Protein AF-A0A1Z8Q278-F1 (afdb_monomer_lite)

Sequence (130 aa):
MIKIQKFHATLLLGAFFMLPATAHASFWKECKVIVPGNITPNEDGFYKITPISHAVTDGYAKEGGPCFDDMLANYPLSVKIDGQKPKGQKTIALIYQFYNGMGSDGVVNEEAWAFDNETTFEKVKKWLVQ

Foldseek 3Di:
DDDDDDDDDDDPPPPPVPPPPPQWDKWKWKKKFKWFLPWDADPVQWTFTATPDMFTCDTPDDGRDDPDDPVRNGGTDTGREDDDRDPDDRMWIKMWMWMDDADPVGDDTDIYIYTPDVPPCVVVVVVVPD

pLDDT: mean 71.51, std 19.42, range [32.31, 92.88]

Structure (mmCIF, N/CA/C/O backbone):
data_AF-A0A1Z8Q278-F1
#
_entry.id   AF-A0A1Z8Q278-F1
#
loop_
_atom_site.group_PDB
_atom_site.id
_atom_site.type_symbol
_atom_site.label_atom_id
_atom_site.label_alt_id
_atom_site.label_comp_id
_atom_site.label_asym_id
_atom_site.label_entity_id
_atom_site.label_seq_id
_atom_site.pdbx_PDB_ins_code
_atom_site.Cartn_x
_atom_site.Cartn_y
_atom_site.Cartn_z
_atom_site.occupancy
_atom_site.B_iso_or_equiv
_atom_site.auth_seq_id
_atom_site.auth_comp_id
_atom_site.auth_asym_id
_atom_site.auth_atom_id
_atom_site.pdbx_PDB_model_num
ATOM 1 N N . MET A 1 1 ? 75.645 36.319 -30.898 1.00 46.34 1 MET A N 1
ATOM 2 C CA . MET A 1 1 ? 74.601 36.830 -29.982 1.00 46.34 1 MET A CA 1
ATOM 3 C C . MET A 1 1 ? 73.500 37.458 -30.819 1.00 46.34 1 MET A C 1
ATOM 5 O O . MET A 1 1 ? 73.820 38.394 -31.525 1.00 46.34 1 MET A O 1
ATOM 9 N N . ILE A 1 2 ? 72.276 36.918 -30.776 1.00 39.19 2 ILE A N 1
ATOM 10 C CA . ILE A 1 2 ? 70.973 37.601 -30.942 1.00 39.19 2 ILE A CA 1
ATOM 11 C C . ILE A 1 2 ? 69.909 36.556 -30.557 1.00 39.19 2 ILE A C 1
ATOM 13 O O . ILE A 1 2 ? 69.820 35.488 -31.157 1.00 39.19 2 ILE A O 1
ATOM 17 N N . LYS A 1 3 ? 69.179 36.841 -29.473 1.00 43.62 3 LYS A N 1
ATOM 18 C CA . LYS A 1 3 ? 68.035 36.078 -28.955 1.00 43.62 3 LYS A CA 1
ATOM 19 C C . LYS A 1 3 ? 66.772 36.606 -29.627 1.00 43.62 3 LYS A C 1
ATOM 21 O O . LYS A 1 3 ? 66.507 37.794 -29.495 1.00 43.62 3 LYS A O 1
ATOM 26 N N . ILE A 1 4 ? 65.961 35.737 -30.226 1.00 52.06 4 ILE A N 1
ATOM 27 C CA . ILE A 1 4 ? 64.532 36.000 -30.454 1.00 52.06 4 ILE A CA 1
ATOM 28 C C . ILE A 1 4 ? 63.778 34.690 -30.191 1.00 52.06 4 ILE A C 1
ATOM 30 O O . ILE A 1 4 ? 63.630 33.848 -31.073 1.00 52.06 4 ILE A O 1
ATOM 34 N N . GLN A 1 5 ? 63.349 34.491 -28.941 1.00 49.47 5 GLN A N 1
ATOM 35 C CA . GLN A 1 5 ? 62.394 33.441 -28.582 1.00 49.47 5 GLN A CA 1
ATOM 36 C C . GLN A 1 5 ? 61.005 33.882 -29.047 1.00 49.47 5 GLN A C 1
ATOM 38 O O . GLN A 1 5 ? 60.462 34.868 -28.553 1.00 49.47 5 GLN A O 1
ATOM 43 N N . LYS A 1 6 ? 60.434 33.156 -30.010 1.00 46.81 6 LYS A N 1
ATOM 44 C CA . LYS A 1 6 ? 59.049 33.351 -30.437 1.00 46.81 6 LYS A CA 1
ATOM 45 C C . LYS A 1 6 ? 58.118 32.741 -29.392 1.00 46.81 6 LYS A C 1
ATOM 47 O O . LYS A 1 6 ? 58.018 31.523 -29.287 1.00 46.81 6 LYS A O 1
ATOM 52 N N . PHE A 1 7 ? 57.429 33.605 -28.655 1.00 49.91 7 PHE A N 1
ATOM 53 C CA . PHE A 1 7 ? 56.194 33.276 -27.951 1.00 49.91 7 PHE A CA 1
ATOM 54 C C . PHE A 1 7 ? 55.195 32.673 -28.944 1.00 49.91 7 PHE A C 1
ATOM 56 O O . PHE A 1 7 ? 54.851 33.321 -29.928 1.00 49.91 7 PHE A O 1
ATOM 63 N N . HIS A 1 8 ? 54.731 31.453 -28.685 1.00 43.38 8 HIS A N 1
ATOM 64 C CA . HIS A 1 8 ? 53.460 30.962 -29.207 1.00 43.38 8 HIS A CA 1
ATOM 65 C C . HIS A 1 8 ? 52.619 30.559 -28.003 1.00 43.38 8 HIS A C 1
ATOM 67 O O . HIS A 1 8 ? 52.908 29.591 -27.304 1.00 43.38 8 HIS A O 1
ATOM 73 N N . ALA A 1 9 ? 51.636 31.409 -27.732 1.00 52.41 9 ALA A N 1
ATOM 74 C CA . ALA A 1 9 ? 50.511 31.120 -26.874 1.00 52.41 9 ALA A CA 1
ATOM 75 C C . ALA A 1 9 ? 49.582 30.104 -27.559 1.00 52.41 9 ALA A C 1
ATOM 77 O O . ALA A 1 9 ? 49.598 29.978 -28.785 1.00 52.41 9 ALA A O 1
ATOM 78 N N . THR A 1 10 ? 48.699 29.516 -26.744 1.00 51.44 10 THR A N 1
ATOM 79 C CA . THR A 1 10 ? 47.464 28.823 -27.158 1.00 51.44 10 THR A CA 1
ATOM 80 C C . THR A 1 10 ? 47.722 27.373 -27.596 1.00 51.44 10 THR A C 1
ATOM 82 O O . THR A 1 10 ? 48.435 27.119 -28.552 1.00 51.44 10 THR A O 1
ATOM 85 N N . LEU A 1 11 ? 47.232 26.337 -26.914 1.00 44.16 11 LEU A N 1
ATOM 86 C CA . LEU A 1 11 ? 45.840 26.080 -26.554 1.00 44.16 11 LEU A CA 1
ATOM 87 C C . LEU A 1 11 ? 45.829 25.088 -25.370 1.00 44.16 11 LEU A C 1
ATOM 89 O O . LEU A 1 11 ? 46.228 23.935 -25.524 1.00 44.16 11 LEU A O 1
ATOM 93 N N . LEU A 1 12 ? 45.387 25.517 -24.183 1.00 50.84 12 LEU A N 1
ATOM 94 C CA . LEU A 1 12 ? 44.976 24.580 -23.135 1.00 50.84 12 LEU A CA 1
ATOM 95 C C . LEU A 1 12 ? 43.704 23.904 -23.644 1.00 50.84 12 LEU A C 1
ATOM 97 O O . LEU A 1 12 ? 42.628 24.501 -23.627 1.00 50.84 12 LEU A O 1
ATOM 101 N N . LEU A 1 13 ? 43.844 22.681 -24.150 1.00 49.62 13 LEU A N 1
ATOM 102 C CA . LEU A 1 13 ? 42.719 21.809 -24.445 1.00 49.62 13 LEU A CA 1
ATOM 103 C C . LEU A 1 13 ? 42.093 21.436 -23.096 1.00 49.62 13 LEU A C 1
ATOM 105 O O . LEU A 1 13 ? 42.492 20.474 -22.442 1.00 49.62 13 LEU A O 1
ATOM 109 N N . GLY A 1 14 ? 41.175 22.281 -22.631 1.00 52.12 14 GLY A N 1
ATOM 110 C CA . GLY A 1 14 ? 40.339 22.015 -21.475 1.00 52.12 14 GLY A CA 1
ATOM 111 C C . GLY A 1 14 ? 39.464 20.813 -21.785 1.00 52.12 14 GLY A C 1
ATOM 112 O O . GLY A 1 14 ? 38.362 20.961 -22.304 1.00 52.12 14 GLY A O 1
ATOM 113 N N . ALA A 1 15 ? 39.960 19.619 -21.472 1.00 54.31 15 ALA A N 1
ATOM 114 C CA . ALA A 1 15 ? 39.133 18.439 -21.312 1.00 54.31 15 ALA A CA 1
ATOM 115 C C . ALA A 1 15 ? 38.288 18.648 -20.050 1.00 54.31 15 ALA A C 1
ATOM 117 O O . ALA A 1 15 ? 38.584 18.127 -18.975 1.00 54.31 15 ALA A O 1
ATOM 118 N N . PHE A 1 16 ? 37.244 19.466 -20.177 1.00 52.50 16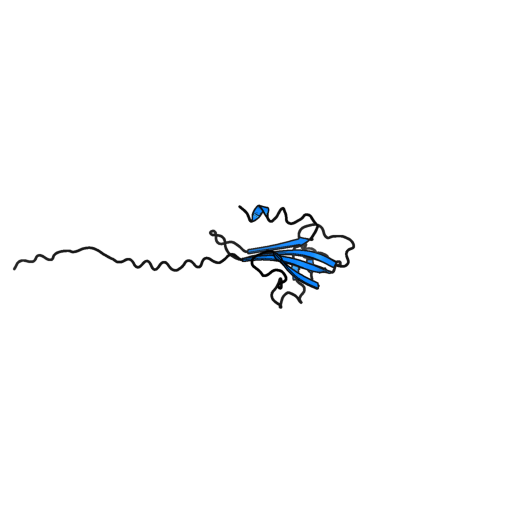 PHE A N 1
ATOM 119 C CA . PHE A 1 16 ? 36.098 19.401 -19.292 1.00 52.50 16 PHE A CA 1
ATOM 120 C C . PHE A 1 16 ? 35.461 18.045 -19.598 1.00 52.50 16 PHE A C 1
ATOM 122 O O . PHE A 1 16 ? 34.657 17.911 -20.519 1.00 52.50 16 PHE A O 1
ATOM 129 N N . PHE A 1 17 ? 35.914 17.001 -18.902 1.00 54.22 17 PHE A N 1
ATOM 130 C CA . PHE A 1 17 ? 35.159 15.765 -18.813 1.00 54.22 17 PHE A CA 1
ATOM 131 C C . PHE A 1 17 ? 33.815 16.163 -18.213 1.00 54.22 17 PHE A C 1
ATOM 133 O O . PHE A 1 17 ? 33.693 16.363 -17.006 1.00 54.22 17 PHE A O 1
ATOM 140 N N . MET A 1 18 ? 32.825 16.361 -19.084 1.00 54.53 18 MET A N 1
ATOM 141 C CA . MET A 1 18 ? 31.429 16.334 -18.703 1.00 54.53 18 MET A CA 1
ATOM 142 C C . MET A 1 18 ? 31.222 14.956 -18.088 1.00 54.53 18 MET A C 1
ATOM 144 O O . MET A 1 18 ? 31.090 13.961 -18.799 1.00 54.53 18 MET A O 1
ATOM 148 N N . LEU A 1 19 ? 31.293 14.884 -16.758 1.00 55.59 19 LEU A N 1
ATOM 149 C CA . LEU A 1 19 ? 30.744 13.755 -16.033 1.00 55.59 19 LEU A CA 1
ATOM 150 C C . LEU A 1 19 ? 29.311 13.606 -16.555 1.00 55.59 19 LEU A C 1
ATOM 152 O O . LEU A 1 19 ? 28.596 14.614 -16.583 1.00 55.59 19 LEU A O 1
ATOM 156 N N . PRO A 1 20 ? 28.895 12.421 -17.030 1.00 53.47 20 PRO A N 1
ATOM 157 C CA . PRO A 1 20 ? 27.502 12.218 -17.369 1.00 53.47 20 PRO A CA 1
ATOM 158 C C . PRO A 1 20 ? 26.717 12.548 -16.105 1.00 53.47 20 PRO A C 1
ATOM 160 O O . PRO A 1 20 ? 26.871 11.881 -15.082 1.00 53.47 20 PRO A O 1
ATOM 163 N N . ALA A 1 21 ? 25.932 13.625 -16.149 1.00 53.97 21 ALA A N 1
ATOM 164 C CA . ALA A 1 21 ? 24.912 13.840 -15.147 1.00 53.97 21 ALA A CA 1
ATOM 165 C C . ALA A 1 21 ? 24.061 12.574 -15.192 1.00 53.97 21 ALA A C 1
ATOM 167 O O . ALA A 1 21 ? 23.455 12.273 -16.222 1.00 53.97 21 ALA A O 1
ATOM 168 N N . THR A 1 22 ? 24.099 11.770 -14.131 1.00 52.81 22 THR A N 1
ATOM 169 C CA . THR A 1 22 ? 23.207 10.626 -14.007 1.00 52.81 22 THR A CA 1
ATOM 170 C C . THR A 1 22 ? 21.813 11.215 -13.904 1.00 52.81 22 THR A C 1
ATOM 172 O O . THR A 1 22 ? 21.387 11.642 -12.829 1.00 52.81 22 THR A O 1
ATOM 175 N N . ALA A 1 23 ? 21.141 11.330 -15.048 1.00 54.75 23 ALA A N 1
ATOM 176 C CA . ALA A 1 23 ? 19.717 11.569 -15.102 1.00 54.75 23 ALA A CA 1
ATOM 177 C C . ALA A 1 23 ? 19.092 10.414 -14.321 1.00 54.75 23 ALA A C 1
ATOM 179 O O . ALA A 1 23 ? 19.070 9.276 -14.790 1.00 54.75 23 ALA A O 1
ATOM 180 N N . HIS A 1 24 ? 18.708 10.685 -13.075 1.00 55.12 24 HIS A N 1
ATOM 181 C CA . HIS A 1 24 ? 17.965 9.733 -12.273 1.00 55.12 24 HIS A CA 1
ATOM 182 C C . HIS A 1 24 ? 16.645 9.545 -13.010 1.00 55.12 24 HIS A C 1
ATOM 184 O O . HIS A 1 24 ? 15.844 10.473 -13.088 1.00 55.12 24 HIS A O 1
ATOM 190 N N . ALA A 1 25 ? 16.473 8.388 -13.648 1.00 60.25 25 ALA A N 1
ATOM 191 C CA . ALA A 1 25 ? 15.234 8.077 -14.333 1.00 60.25 25 ALA A CA 1
ATOM 192 C C . ALA A 1 25 ? 14.107 8.116 -13.295 1.00 60.25 25 ALA A C 1
ATOM 194 O O . ALA A 1 25 ? 14.167 7.400 -12.294 1.00 60.25 25 ALA A O 1
ATOM 195 N N . SER A 1 26 ? 13.119 8.981 -13.513 1.00 68.00 26 SER A N 1
ATOM 196 C CA . SER A 1 26 ? 11.901 8.962 -12.719 1.00 68.00 26 SER A CA 1
ATOM 197 C C . SER A 1 26 ? 11.135 7.673 -13.019 1.00 68.00 26 SER A C 1
ATOM 199 O O . SER A 1 26 ? 11.070 7.199 -14.154 1.00 68.00 26 SER A O 1
ATOM 201 N N . PHE A 1 27 ? 10.583 7.073 -11.978 1.00 76.62 27 PHE A N 1
ATOM 202 C CA . PHE A 1 27 ? 9.835 5.830 -11.998 1.00 76.62 27 PHE A CA 1
ATOM 203 C C . PHE A 1 27 ? 8.534 6.058 -11.246 1.00 76.62 27 PHE A C 1
ATOM 205 O O . PHE A 1 27 ? 8.546 6.602 -10.149 1.00 76.62 27 PHE A O 1
ATOM 212 N N . TRP A 1 28 ? 7.408 5.615 -11.790 1.00 83.81 28 TRP A N 1
ATOM 213 C CA . TRP A 1 28 ? 6.150 5.650 -11.058 1.00 83.81 28 TRP A CA 1
ATOM 214 C C . TRP A 1 28 ? 5.318 4.405 -11.298 1.00 83.81 28 TRP A C 1
ATOM 216 O O . TRP A 1 28 ? 5.457 3.748 -12.332 1.00 83.81 28 TRP A O 1
ATOM 226 N N . LYS A 1 29 ? 4.462 4.076 -10.337 1.00 86.19 29 LYS A N 1
ATOM 227 C CA . LYS A 1 29 ? 3.493 2.986 -10.437 1.00 86.19 29 LYS A CA 1
ATOM 228 C C . LYS A 1 29 ? 2.237 3.301 -9.638 1.00 86.19 29 LYS A C 1
ATOM 230 O O . LYS A 1 29 ? 2.307 3.880 -8.555 1.00 86.19 29 LYS A O 1
ATOM 235 N N . GLU A 1 30 ? 1.108 2.860 -10.166 1.00 88.62 30 GLU A N 1
ATOM 236 C CA . GLU A 1 30 ? -0.166 2.787 -9.467 1.00 88.62 30 GLU A CA 1
ATOM 237 C C . GLU A 1 30 ? -0.541 1.325 -9.249 1.00 88.62 30 GLU A C 1
ATOM 239 O O . GLU A 1 30 ? -0.282 0.445 -10.073 1.00 88.62 30 GLU A O 1
ATOM 244 N N . CYS A 1 31 ? -1.163 1.076 -8.111 1.00 89.00 31 CYS A N 1
ATOM 245 C CA . CYS A 1 31 ? -1.480 -0.238 -7.624 1.00 89.00 31 CYS A CA 1
ATOM 246 C C . CYS A 1 31 ? -2.868 -0.281 -7.022 1.00 89.00 31 CYS A C 1
ATOM 248 O O . CYS A 1 31 ? -3.215 0.549 -6.184 1.00 89.00 31 CYS A O 1
ATOM 250 N N . LYS A 1 32 ? -3.609 -1.339 -7.343 1.00 91.38 32 LYS A N 1
ATOM 251 C CA . LYS A 1 32 ? -4.822 -1.704 -6.617 1.00 91.38 32 LYS A CA 1
ATOM 252 C C . LYS A 1 32 ? -4.486 -2.753 -5.569 1.00 91.38 32 LYS A C 1
ATOM 254 O O . LYS A 1 32 ? -3.987 -3.829 -5.896 1.00 91.38 32 LYS A O 1
ATOM 259 N N . VAL A 1 33 ? -4.778 -2.444 -4.311 1.00 90.94 33 VAL A N 1
ATOM 260 C CA . VAL A 1 33 ? -4.472 -3.271 -3.139 1.00 90.94 33 VAL A CA 1
ATOM 261 C C . VAL A 1 33 ? -5.775 -3.627 -2.435 1.00 90.94 33 VAL A C 1
ATOM 263 O O . VAL A 1 33 ? -6.532 -2.751 -2.032 1.00 90.94 33 VAL A O 1
ATOM 266 N N . ILE A 1 34 ? -6.059 -4.916 -2.276 1.00 91.31 34 ILE A N 1
ATOM 267 C CA . ILE A 1 34 ? -7.248 -5.398 -1.568 1.00 91.31 34 ILE A CA 1
ATOM 268 C C . ILE A 1 34 ? -6.866 -5.728 -0.132 1.00 91.31 34 ILE A C 1
ATOM 270 O O . ILE A 1 34 ? -5.912 -6.467 0.097 1.00 91.31 34 ILE A O 1
ATOM 274 N N . VAL A 1 35 ? -7.623 -5.214 0.833 1.00 91.75 35 VAL A N 1
ATOM 275 C CA . VAL A 1 35 ? -7.391 -5.414 2.272 1.00 91.75 35 VAL A CA 1
ATOM 276 C C . VAL A 1 35 ? -8.676 -5.869 2.975 1.00 91.75 35 VAL A C 1
ATOM 278 O O . VAL A 1 35 ? -9.773 -5.698 2.428 1.00 91.75 35 VAL A O 1
ATOM 281 N N . PRO A 1 36 ? -8.594 -6.430 4.194 1.00 91.62 36 PRO A N 1
ATOM 282 C CA . PRO A 1 36 ? -9.775 -6.727 4.995 1.00 91.62 36 PRO A CA 1
ATOM 283 C C . PRO A 1 36 ? -10.611 -5.472 5.282 1.00 91.62 36 PRO A C 1
ATOM 285 O O . PRO A 1 36 ? -10.088 -4.389 5.542 1.00 91.62 36 PRO A O 1
ATOM 288 N N . GLY A 1 37 ? -11.935 -5.610 5.287 1.00 89.56 37 GLY A N 1
ATOM 289 C CA . GLY A 1 37 ? -12.842 -4.484 5.519 1.00 89.56 37 GLY A CA 1
ATOM 290 C C . GLY A 1 37 ? -12.935 -4.020 6.976 1.00 89.56 37 GLY A C 1
ATOM 291 O O . GLY A 1 37 ? -13.479 -2.952 7.263 1.00 89.56 37 GLY A O 1
ATOM 292 N N . ASN A 1 38 ? -12.387 -4.782 7.920 1.00 92.06 38 ASN A N 1
ATOM 293 C CA . ASN A 1 38 ? -12.417 -4.499 9.356 1.00 92.06 38 ASN A CA 1
ATOM 294 C C . ASN A 1 38 ? -11.217 -3.670 9.859 1.00 92.06 38 ASN A C 1
ATOM 296 O O . ASN A 1 38 ? -10.965 -3.646 11.058 1.00 92.06 38 ASN A O 1
ATOM 300 N N . ILE A 1 39 ? -10.509 -2.953 8.980 1.00 90.69 39 ILE A N 1
ATOM 301 C CA . ILE A 1 39 ? -9.409 -2.055 9.375 1.00 90.69 39 ILE A CA 1
ATOM 302 C C . ILE A 1 39 ? -9.912 -0.782 10.068 1.00 90.69 39 ILE A C 1
ATOM 304 O O . ILE A 1 39 ? -10.941 -0.219 9.687 1.00 90.69 39 ILE A O 1
ATOM 308 N N . THR A 1 40 ? -9.180 -0.290 11.060 1.00 91.94 40 THR A N 1
ATOM 309 C CA . THR A 1 40 ? -9.480 0.965 11.767 1.00 91.94 40 THR A CA 1
ATOM 310 C C . THR A 1 40 ? -8.199 1.774 11.936 1.00 91.94 40 THR A C 1
ATOM 312 O O . THR A 1 40 ? -7.146 1.165 12.150 1.00 91.94 40 THR A O 1
ATOM 315 N N . PRO A 1 41 ? -8.262 3.113 11.843 1.00 92.88 41 PRO A N 1
ATOM 316 C CA . PRO A 1 41 ? -7.099 3.931 12.128 1.00 92.88 41 PRO A CA 1
ATOM 317 C C . PRO A 1 41 ? -6.778 3.886 13.628 1.00 92.88 41 PRO A C 1
ATOM 319 O O . PRO A 1 41 ? -7.675 3.709 14.457 1.00 92.88 41 PRO A O 1
ATOM 322 N N . ASN A 1 42 ? -5.503 4.038 13.970 1.00 92.50 42 ASN A N 1
ATOM 323 C CA . ASN A 1 42 ? -5.069 4.330 15.331 1.00 92.50 42 ASN A CA 1
ATOM 324 C C . ASN A 1 42 ? -5.331 5.811 15.681 1.00 92.50 42 ASN A C 1
ATOM 326 O O . ASN A 1 42 ? -5.888 6.567 14.883 1.00 92.50 42 ASN A O 1
ATOM 330 N N . GLU A 1 43 ? -4.911 6.224 16.877 1.00 92.62 43 GLU A N 1
ATOM 331 C CA . GLU A 1 43 ? -5.068 7.600 17.372 1.00 92.62 43 GLU A CA 1
ATOM 332 C C . GLU A 1 43 ? -4.369 8.643 16.481 1.00 92.62 43 GLU A C 1
ATOM 334 O O . GLU A 1 43 ? -4.867 9.755 16.330 1.00 92.62 43 GLU A O 1
ATOM 339 N N . ASP A 1 44 ? -3.283 8.253 15.810 1.00 91.00 44 ASP A N 1
ATOM 340 C CA . ASP A 1 44 ? -2.510 9.100 14.893 1.00 91.00 44 ASP A CA 1
ATOM 341 C C . ASP A 1 44 ? -3.075 9.130 13.457 1.00 91.00 44 ASP A C 1
ATOM 343 O O . ASP A 1 44 ? -2.499 9.755 12.563 1.00 91.00 44 ASP A O 1
ATOM 347 N N . GLY A 1 45 ? -4.188 8.434 13.196 1.00 87.94 45 GLY A N 1
ATOM 348 C CA . GLY A 1 45 ? -4.816 8.371 11.873 1.00 87.94 45 GLY A CA 1
ATOM 349 C C . GLY A 1 45 ? -4.181 7.371 10.896 1.00 87.94 45 GLY A C 1
ATOM 350 O O . GLY A 1 45 ? -4.519 7.385 9.711 1.00 87.94 45 GLY A O 1
ATOM 351 N N . PHE A 1 46 ? -3.291 6.491 11.362 1.00 90.69 46 PHE A N 1
ATOM 352 C CA . PHE A 1 46 ? -2.676 5.427 10.563 1.00 90.69 46 PHE A CA 1
ATOM 353 C C . PHE A 1 46 ? -3.474 4.129 10.633 1.00 90.69 46 PHE A C 1
ATOM 355 O O . PHE A 1 46 ? -3.899 3.688 11.700 1.00 90.69 46 PHE A O 1
ATOM 362 N N . TYR A 1 47 ? -3.609 3.459 9.497 1.00 91.38 47 TYR A N 1
ATOM 363 C CA . TYR A 1 47 ? -4.238 2.153 9.376 1.00 91.38 47 TYR A CA 1
ATOM 364 C C . TYR A 1 47 ? -3.174 1.062 9.379 1.00 91.38 47 TYR A C 1
ATOM 366 O O . TYR A 1 47 ? -2.217 1.124 8.611 1.00 91.38 47 TYR A O 1
ATOM 374 N N . LYS A 1 48 ? -3.382 0.019 10.189 1.00 91.56 48 LYS A N 1
ATOM 375 C CA . LYS A 1 48 ? -2.662 -1.248 10.028 1.00 91.56 48 LYS A CA 1
ATOM 376 C C . LYS A 1 48 ? -3.399 -2.101 9.003 1.00 91.56 48 LYS A C 1
ATOM 378 O O . LYS A 1 48 ? -4.509 -2.561 9.277 1.00 91.56 48 LYS A O 1
ATOM 383 N N . ILE A 1 49 ? -2.797 -2.296 7.837 1.00 89.69 49 ILE A N 1
ATOM 384 C CA . ILE A 1 49 ? -3.368 -3.082 6.742 1.00 89.69 49 ILE A CA 1
ATOM 385 C C . ILE A 1 49 ? -2.497 -4.299 6.452 1.00 89.69 49 ILE A C 1
ATOM 387 O O . ILE A 1 49 ? -1.280 -4.216 6.510 1.00 89.69 49 ILE A O 1
ATOM 391 N N . THR A 1 50 ? -3.105 -5.423 6.095 1.00 89.00 50 THR A N 1
ATOM 392 C CA . THR A 1 50 ? -2.387 -6.562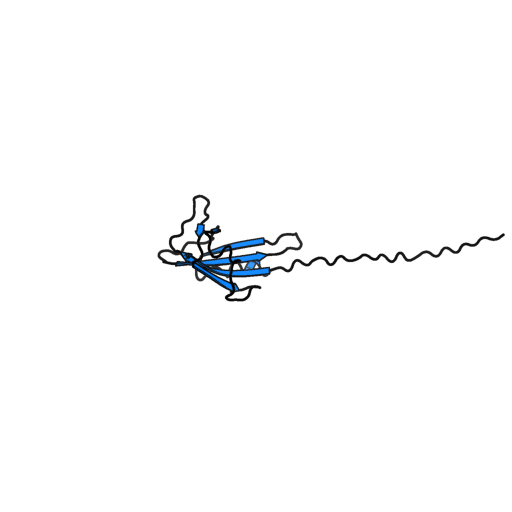 5.512 1.00 89.00 50 THR A CA 1
ATOM 393 C C . THR A 1 50 ? -2.997 -6.810 4.139 1.00 89.00 50 THR A C 1
ATOM 395 O O . THR A 1 50 ? -4.192 -7.119 4.079 1.00 89.00 50 THR A O 1
ATOM 398 N N . PRO A 1 51 ? -2.244 -6.613 3.042 1.00 88.50 51 PRO A N 1
ATOM 399 C CA . PRO A 1 51 ? -2.740 -6.905 1.704 1.00 88.50 51 PRO A CA 1
ATOM 400 C C . PRO A 1 51 ? -3.209 -8.363 1.589 1.00 88.50 51 PRO A C 1
ATOM 402 O O . PRO A 1 51 ? -2.498 -9.287 1.963 1.00 88.50 51 PRO A O 1
ATOM 405 N N . ILE A 1 52 ? -4.420 -8.568 1.074 1.00 89.56 52 ILE A N 1
ATOM 406 C CA . ILE A 1 52 ? -4.934 -9.877 0.640 1.00 89.56 52 ILE A CA 1
ATOM 407 C C . ILE A 1 52 ? -4.432 -10.162 -0.777 1.00 89.56 52 ILE A C 1
ATOM 409 O O . ILE A 1 52 ? -4.042 -11.278 -1.103 1.00 89.56 52 ILE A O 1
ATOM 413 N N . SER A 1 53 ? -4.465 -9.137 -1.628 1.00 88.31 53 SER A N 1
ATOM 414 C CA . SER A 1 53 ? -3.946 -9.178 -2.990 1.00 88.31 53 SER A CA 1
ATOM 415 C C . SER A 1 53 ? -3.537 -7.781 -3.427 1.00 88.31 53 SER A C 1
ATOM 417 O O . SER A 1 53 ? -4.059 -6.785 -2.922 1.00 88.31 53 SER A O 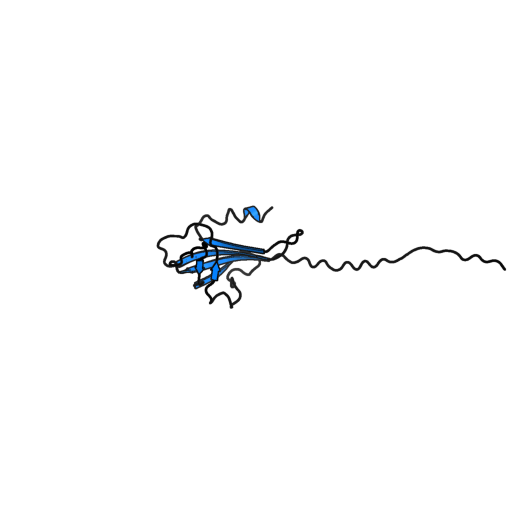1
ATOM 419 N N . HIS A 1 54 ? -2.650 -7.697 -4.407 1.00 89.75 54 HIS A N 1
ATOM 420 C CA . HIS A 1 54 ? -2.246 -6.430 -4.997 1.00 89.75 54 HIS A CA 1
ATOM 421 C C . HIS A 1 54 ? -1.776 -6.633 -6.436 1.00 89.75 54 HIS A C 1
ATOM 423 O O . HIS A 1 54 ? -1.158 -7.654 -6.745 1.00 89.75 54 HIS A O 1
ATOM 429 N N . ALA A 1 55 ? -2.032 -5.661 -7.300 1.00 90.06 55 ALA A N 1
ATOM 430 C CA . ALA A 1 55 ? -1.547 -5.681 -8.673 1.00 90.06 55 ALA A CA 1
ATOM 431 C C . ALA A 1 55 ? -1.297 -4.262 -9.174 1.00 90.06 55 ALA A C 1
ATOM 433 O O . ALA A 1 55 ? -2.077 -3.352 -8.875 1.00 90.06 55 ALA A O 1
ATOM 434 N N . VAL A 1 56 ? -0.217 -4.096 -9.937 1.00 90.00 56 VAL A N 1
ATOM 435 C CA . VAL A 1 56 ? 0.030 -2.866 -10.691 1.00 90.00 56 VAL A CA 1
ATOM 436 C C . VAL A 1 56 ? -1.113 -2.680 -11.680 1.00 90.00 56 VAL A C 1
ATOM 438 O O . VAL A 1 56 ? -1.416 -3.597 -12.447 1.00 90.00 56 VAL A O 1
ATOM 441 N N . THR A 1 57 ? -1.738 -1.511 -11.643 1.00 89.19 57 THR A N 1
ATOM 442 C CA . THR A 1 57 ? -2.826 -1.126 -12.550 1.00 89.19 57 THR A CA 1
ATOM 443 C C . THR A 1 57 ? -2.386 -0.100 -13.581 1.00 89.19 57 THR A C 1
ATOM 445 O O . THR A 1 57 ? -2.992 -0.033 -14.643 1.00 89.19 57 THR A O 1
ATOM 448 N N . ASP A 1 58 ? -1.341 0.679 -13.292 1.00 85.75 58 ASP A N 1
ATOM 449 C CA . ASP A 1 58 ? -0.805 1.684 -14.211 1.00 85.75 58 ASP A CA 1
ATOM 450 C C . ASP A 1 58 ? 0.666 2.010 -13.872 1.00 85.75 58 ASP A C 1
ATOM 452 O O . ASP A 1 58 ? 1.157 1.714 -12.774 1.00 85.75 58 ASP A O 1
ATOM 456 N N . GLY A 1 59 ? 1.371 2.644 -14.805 1.00 81.50 59 GLY A N 1
ATOM 457 C CA . GLY A 1 59 ? 2.721 3.174 -14.612 1.00 81.50 59 GLY A CA 1
ATOM 458 C C . GLY A 1 59 ? 3.843 2.468 -15.359 1.00 81.50 59 GLY A C 1
ATOM 459 O O . GLY A 1 59 ? 3.637 1.741 -16.325 1.00 81.50 59 GLY A O 1
ATOM 460 N N . TYR A 1 60 ? 5.076 2.741 -14.926 1.00 81.94 60 TYR A N 1
ATOM 461 C CA . TYR A 1 60 ? 6.301 2.194 -15.522 1.00 81.94 60 TYR A CA 1
ATOM 462 C C . TYR A 1 60 ? 6.514 0.715 -15.188 1.00 81.94 60 TYR A C 1
ATOM 464 O O . TYR A 1 60 ? 7.293 0.030 -15.854 1.00 81.94 60 TYR A O 1
ATOM 472 N N . ALA A 1 61 ? 5.854 0.217 -14.142 1.00 82.88 61 ALA A N 1
ATOM 473 C CA . ALA A 1 61 ? 5.836 -1.202 -13.829 1.00 82.88 61 ALA A CA 1
ATOM 474 C C . ALA A 1 61 ? 4.857 -1.950 -14.747 1.00 82.88 61 ALA A C 1
ATOM 476 O O . ALA A 1 61 ? 3.864 -1.404 -15.215 1.00 82.88 61 ALA A O 1
ATOM 477 N N . LYS A 1 62 ? 5.123 -3.236 -14.986 1.00 86.94 62 LYS A N 1
ATOM 478 C CA . LYS A 1 62 ? 4.250 -4.088 -15.801 1.00 86.94 62 LYS A CA 1
ATOM 479 C C . LYS A 1 62 ? 2.885 -4.269 -15.123 1.00 86.94 62 LYS A C 1
ATOM 481 O O . LYS A 1 62 ? 2.840 -4.747 -13.990 1.00 86.94 62 LYS A O 1
ATOM 486 N N . GLU A 1 63 ? 1.799 -3.980 -15.841 1.00 89.19 63 GLU A N 1
ATOM 487 C CA . GLU A 1 63 ? 0.423 -4.234 -15.389 1.00 89.19 63 GLU A CA 1
ATOM 488 C C . GLU A 1 63 ? 0.230 -5.701 -14.969 1.00 89.19 63 GLU A C 1
ATOM 490 O O . GLU A 1 63 ? 0.761 -6.631 -15.591 1.00 89.19 63 GLU A O 1
ATOM 495 N N . GLY A 1 64 ? -0.487 -5.911 -13.865 1.00 86.94 64 GLY A N 1
ATOM 496 C CA . GLY A 1 64 ? -0.658 -7.224 -13.241 1.00 86.94 64 GLY A CA 1
ATOM 497 C C . GLY A 1 64 ? 0.581 -7.735 -12.494 1.00 86.94 64 GLY A C 1
ATOM 498 O O . GLY A 1 64 ? 0.523 -8.797 -11.877 1.00 86.94 64 GLY A O 1
ATOM 499 N N . GLY A 1 65 ? 1.697 -7.002 -12.533 1.00 88.06 65 GLY A N 1
ATOM 500 C CA . GLY A 1 65 ? 2.889 -7.285 -11.740 1.00 88.06 65 GLY A CA 1
ATOM 501 C C . GLY A 1 65 ? 2.691 -7.013 -10.242 1.00 88.06 65 GLY A C 1
ATOM 502 O O . GLY A 1 65 ? 1.693 -6.406 -9.837 1.00 88.06 65 GLY A O 1
ATOM 503 N N . PRO A 1 66 ? 3.641 -7.454 -9.397 1.00 85.25 66 PRO A N 1
ATOM 504 C CA . PRO A 1 66 ? 3.580 -7.215 -7.961 1.00 85.25 66 PRO A CA 1
ATOM 505 C C . PRO A 1 66 ? 3.723 -5.721 -7.640 1.00 85.25 66 PRO A C 1
ATOM 507 O O . PRO A 1 66 ? 4.531 -5.006 -8.231 1.00 85.25 66 PRO A O 1
ATOM 510 N N . CYS A 1 67 ? 2.934 -5.254 -6.672 1.00 80.06 67 CYS A N 1
ATOM 511 C CA . CYS A 1 67 ? 2.965 -3.865 -6.213 1.00 80.06 67 CYS A CA 1
ATOM 512 C C . CYS A 1 67 ? 4.140 -3.556 -5.308 1.00 80.06 67 CYS A C 1
ATOM 514 O O . CYS A 1 67 ? 4.687 -2.455 -5.353 1.00 80.06 67 CYS A O 1
ATOM 516 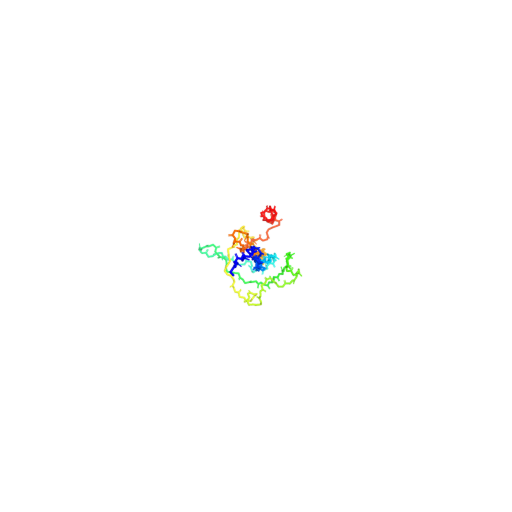N N . PHE A 1 68 ? 4.525 -4.527 -4.496 1.00 78.88 68 PHE A N 1
ATOM 517 C CA . PHE A 1 68 ? 5.611 -4.415 -3.547 1.00 78.88 68 PHE A CA 1
ATOM 518 C C . PHE A 1 68 ? 6.619 -5.522 -3.823 1.00 78.88 68 PHE A C 1
ATOM 520 O O . PHE A 1 68 ? 6.254 -6.558 -4.379 1.00 78.88 68 PHE A O 1
ATOM 527 N N . ASP A 1 69 ? 7.860 -5.317 -3.399 1.00 71.88 69 ASP A N 1
ATOM 528 C CA . ASP A 1 69 ? 8.814 -6.416 -3.324 1.00 71.88 69 ASP A CA 1
ATOM 529 C C . ASP A 1 69 ? 8.285 -7.460 -2.322 1.00 71.88 69 ASP A C 1
ATOM 531 O O . ASP A 1 69 ? 7.574 -7.110 -1.371 1.00 71.88 69 ASP A O 1
ATOM 535 N N . ASP A 1 70 ? 8.617 -8.740 -2.521 1.00 56.62 70 ASP A N 1
ATOM 536 C CA . ASP A 1 70 ? 8.010 -9.897 -1.829 1.00 56.62 70 ASP A CA 1
ATOM 537 C C . ASP A 1 70 ? 7.983 -9.791 -0.286 1.00 56.62 70 ASP A C 1
ATOM 539 O O . ASP A 1 70 ? 7.175 -10.437 0.389 1.00 56.62 70 ASP A O 1
ATOM 543 N N . MET A 1 71 ? 8.835 -8.936 0.286 1.00 49.72 71 MET A N 1
ATOM 544 C CA . MET A 1 71 ? 8.935 -8.660 1.717 1.00 49.72 71 MET A CA 1
ATOM 545 C C . MET A 1 71 ? 7.778 -7.828 2.297 1.00 49.72 71 MET A C 1
ATOM 547 O O . MET A 1 71 ? 7.587 -7.848 3.506 1.00 49.72 71 MET A O 1
ATOM 551 N N . LEU A 1 72 ? 7.000 -7.108 1.486 1.00 60.84 72 LEU A N 1
ATOM 552 C CA . LEU A 1 72 ? 5.908 -6.234 1.959 1.00 60.84 72 LEU A CA 1
ATOM 553 C C . LEU A 1 72 ? 4.513 -6.818 1.700 1.00 60.84 72 LEU A C 1
ATOM 555 O O . LEU A 1 72 ? 3.558 -6.452 2.380 1.00 60.84 72 LEU A O 1
ATOM 559 N N . ALA A 1 73 ? 4.397 -7.767 0.768 1.00 61.19 73 ALA A N 1
ATOM 560 C CA . ALA A 1 73 ? 3.135 -8.429 0.434 1.00 61.19 73 ALA A CA 1
ATOM 561 C C . ALA A 1 73 ? 2.532 -9.218 1.613 1.00 61.19 73 ALA A C 1
ATOM 563 O O . ALA A 1 73 ? 1.316 -9.348 1.717 1.00 61.19 73 ALA A O 1
ATOM 564 N N . ASN A 1 74 ? 3.383 -9.724 2.513 1.00 63.25 74 ASN A N 1
ATOM 565 C CA . ASN A 1 74 ? 2.996 -10.662 3.572 1.00 63.25 74 ASN A CA 1
ATOM 566 C C . ASN A 1 74 ? 2.986 -10.059 4.987 1.00 63.25 74 ASN A C 1
ATOM 568 O O . ASN A 1 74 ? 2.728 -10.777 5.953 1.00 63.25 74 ASN A O 1
ATOM 572 N N . TYR A 1 75 ? 3.271 -8.762 5.135 1.00 76.81 75 TYR A N 1
ATOM 573 C CA . TYR A 1 75 ? 3.393 -8.116 6.443 1.00 76.81 75 TYR A CA 1
ATOM 574 C C . TYR A 1 75 ? 2.357 -7.005 6.639 1.00 76.81 75 TYR A C 1
ATOM 576 O O . TYR A 1 75 ? 1.921 -6.378 5.673 1.00 76.81 75 TYR A O 1
ATOM 584 N N . PRO A 1 76 ? 1.946 -6.732 7.892 1.00 83.06 76 PRO A N 1
ATOM 585 C CA . PRO A 1 76 ? 1.143 -5.559 8.195 1.00 83.06 76 PRO A CA 1
ATOM 586 C C . PRO A 1 76 ? 1.903 -4.268 7.863 1.00 83.06 76 PRO A C 1
ATOM 588 O O . PRO A 1 76 ? 2.989 -4.031 8.391 1.00 83.06 76 PRO A O 1
ATOM 591 N N . LEU A 1 77 ? 1.302 -3.418 7.037 1.00 86.56 77 LEU A N 1
ATOM 592 C CA . LEU A 1 77 ? 1.777 -2.082 6.695 1.00 86.56 77 LEU A CA 1
ATOM 593 C C . LEU A 1 77 ? 1.035 -1.048 7.545 1.00 86.56 77 LEU A C 1
ATOM 595 O O . LEU A 1 77 ? -0.176 -1.153 7.742 1.00 86.56 77 LEU A O 1
ATOM 599 N N . SER A 1 78 ? 1.759 -0.049 8.047 1.00 89.62 78 SER A N 1
ATOM 600 C CA . SER A 1 78 ? 1.180 1.102 8.742 1.00 89.62 78 SER A CA 1
ATOM 601 C C . SER A 1 78 ? 1.129 2.277 7.776 1.00 89.62 78 SER A C 1
ATOM 603 O O . SER A 1 78 ? 2.167 2.861 7.480 1.00 89.62 78 SER A O 1
ATOM 605 N N . VAL A 1 79 ? -0.060 2.610 7.277 1.00 88.38 79 VAL A N 1
ATOM 606 C CA . VAL A 1 79 ? -0.229 3.582 6.186 1.00 88.38 79 VAL A CA 1
ATOM 607 C C . VAL A 1 79 ? -1.242 4.658 6.549 1.00 88.38 79 VAL A C 1
ATOM 609 O O . VAL A 1 79 ? -2.220 4.403 7.255 1.00 88.38 79 VAL A O 1
ATOM 612 N N . LYS A 1 80 ? -1.024 5.874 6.054 1.00 90.12 80 LYS A N 1
ATOM 613 C CA . LYS A 1 80 ? -2.015 6.946 6.128 1.00 90.12 80 LYS A CA 1
ATOM 614 C C . LYS A 1 80 ? -2.888 6.865 4.882 1.00 90.12 80 LYS A C 1
ATOM 616 O O . LYS A 1 80 ? -2.356 6.949 3.785 1.00 90.12 80 LYS A O 1
ATOM 621 N N . ILE A 1 81 ? -4.191 6.656 5.060 1.00 89.38 81 ILE A N 1
ATOM 622 C CA . ILE A 1 81 ? -5.136 6.490 3.948 1.00 89.38 81 ILE A CA 1
ATOM 623 C C . ILE A 1 81 ? -6.039 7.710 3.891 1.00 89.38 81 ILE A C 1
ATOM 625 O O . ILE A 1 81 ? -6.759 7.996 4.853 1.00 89.38 81 ILE A O 1
ATOM 629 N N . ASP A 1 82 ? -6.028 8.380 2.749 1.00 87.69 82 ASP A N 1
ATOM 630 C CA . ASP A 1 82 ? -6.898 9.510 2.487 1.00 87.69 82 ASP A CA 1
ATOM 631 C C . ASP A 1 82 ? -8.289 9.059 2.017 1.00 87.69 82 ASP A C 1
ATOM 633 O O . ASP A 1 82 ? -8.495 8.007 1.400 1.00 87.69 82 ASP A O 1
ATOM 637 N N . GLY A 1 83 ? -9.277 9.903 2.312 1.00 84.00 83 GLY A N 1
ATOM 638 C CA . GLY A 1 83 ? -10.673 9.672 1.964 1.00 84.00 83 GLY A CA 1
ATOM 639 C C . GLY A 1 83 ? -11.470 8.929 3.036 1.00 84.00 83 GLY A C 1
ATOM 640 O O . GLY A 1 83 ? -11.023 8.682 4.156 1.00 84.00 83 GLY A O 1
ATOM 641 N N . GLN A 1 84 ? -12.719 8.613 2.700 1.00 84.44 84 GLN A N 1
ATOM 642 C CA . GLN A 1 84 ? -13.653 7.992 3.631 1.00 84.44 84 GLN A CA 1
ATOM 643 C C . GLN A 1 84 ? -13.677 6.476 3.450 1.00 84.44 84 GLN A C 1
ATOM 645 O O . GLN A 1 84 ? -13.948 5.977 2.359 1.00 84.44 84 GLN A O 1
ATOM 650 N N . LYS A 1 85 ? -13.472 5.744 4.550 1.00 86.44 85 LYS A N 1
ATOM 651 C CA . LYS A 1 85 ? -13.584 4.285 4.564 1.00 86.44 85 LYS A CA 1
ATOM 652 C C . LYS A 1 85 ? -14.995 3.838 4.124 1.00 86.44 85 LYS A C 1
ATOM 654 O O . LYS A 1 85 ? -15.974 4.229 4.775 1.00 86.44 85 LYS A O 1
ATOM 659 N N . PRO A 1 86 ? -15.124 2.963 3.107 1.00 84.06 86 PRO A N 1
ATOM 660 C CA . PRO A 1 86 ? -16.399 2.351 2.737 1.00 84.06 86 PRO A CA 1
ATOM 661 C C . PRO A 1 86 ? -17.003 1.535 3.891 1.00 84.06 86 PRO A C 1
ATOM 663 O O . PRO A 1 86 ? -16.297 0.830 4.618 1.00 84.06 86 PRO A O 1
ATOM 666 N N . LYS A 1 87 ? -18.327 1.606 4.071 1.00 84.38 87 LYS A N 1
ATOM 667 C CA . LYS A 1 87 ? -19.038 0.885 5.143 1.00 84.38 87 LYS A CA 1
ATOM 668 C C . LYS A 1 87 ? -19.515 -0.492 4.676 1.00 84.38 87 LYS A C 1
ATOM 670 O O . LYS A 1 87 ? -19.963 -0.647 3.547 1.00 84.38 87 LYS A O 1
ATOM 675 N N . GLY A 1 88 ? -19.474 -1.476 5.576 1.00 83.88 88 GLY A N 1
ATOM 676 C CA . GLY A 1 88 ? -20.155 -2.768 5.405 1.00 83.88 88 GLY A CA 1
ATOM 677 C C . GLY A 1 88 ? -19.522 -3.750 4.413 1.00 83.88 88 GLY A C 1
ATOM 678 O O . GLY A 1 88 ? -20.095 -4.809 4.173 1.00 83.88 88 GLY A O 1
ATOM 679 N N . GLN A 1 89 ? -18.353 -3.440 3.848 1.00 84.00 89 GLN A N 1
ATOM 680 C CA . GLN A 1 89 ? -17.672 -4.337 2.914 1.00 84.00 89 GLN A CA 1
ATOM 681 C C . GLN A 1 89 ? -16.777 -5.337 3.657 1.00 84.00 89 GLN A C 1
ATOM 683 O O . GLN A 1 89 ? -16.108 -4.982 4.626 1.00 84.00 89 GLN A O 1
ATOM 688 N N . LYS A 1 90 ? -16.751 -6.597 3.198 1.00 87.50 90 LYS A N 1
ATOM 689 C CA . LYS A 1 90 ? -15.858 -7.642 3.745 1.00 87.50 90 LYS A CA 1
ATOM 690 C C . LYS A 1 90 ? -14.393 -7.393 3.390 1.00 87.50 90 LYS A C 1
ATOM 692 O O . LYS A 1 90 ? -13.503 -7.714 4.172 1.00 87.50 90 LYS A O 1
ATOM 697 N N . THR A 1 91 ? -14.165 -6.803 2.226 1.00 90.69 91 THR A N 1
ATOM 698 C CA . THR A 1 91 ? -12.865 -6.394 1.699 1.00 90.69 91 THR A CA 1
ATOM 699 C C . THR A 1 91 ? -12.992 -4.989 1.147 1.00 90.69 91 THR A C 1
ATOM 701 O O . THR A 1 91 ? -14.067 -4.613 0.690 1.00 90.69 91 THR A O 1
ATOM 704 N N . ILE A 1 92 ? -11.908 -4.229 1.180 1.00 92.06 92 ILE A N 1
ATOM 705 C CA . ILE A 1 92 ? -11.859 -2.861 0.671 1.00 92.06 92 ILE A CA 1
ATOM 706 C C . ILE A 1 92 ? -10.711 -2.778 -0.326 1.00 92.06 92 ILE A C 1
ATOM 708 O O . ILE A 1 92 ? -9.647 -3.353 -0.097 1.00 92.06 92 ILE A O 1
ATOM 712 N N . ALA A 1 93 ? -10.941 -2.078 -1.432 1.00 91.31 93 ALA A N 1
ATOM 713 C CA . ALA A 1 93 ? -9.889 -1.723 -2.363 1.00 91.31 93 ALA A CA 1
ATOM 714 C C . ALA A 1 93 ? -9.254 -0.390 -1.946 1.00 91.31 93 ALA A C 1
ATOM 716 O O . ALA A 1 93 ? -9.941 0.570 -1.586 1.00 91.31 93 ALA A O 1
ATOM 717 N N . LEU A 1 94 ? -7.931 -0.365 -1.977 1.00 90.62 94 LEU A N 1
ATOM 718 C CA . LEU A 1 94 ? -7.097 0.809 -1.813 1.00 90.62 94 LEU A CA 1
ATOM 719 C C . LEU A 1 94 ? -6.340 1.032 -3.114 1.00 90.62 94 LEU A C 1
ATOM 721 O O . LEU A 1 94 ? -5.955 0.068 -3.782 1.00 90.62 94 LEU A O 1
ATOM 725 N N . ILE A 1 95 ? -6.086 2.290 -3.430 1.00 90.56 95 ILE A N 1
ATOM 726 C CA . ILE A 1 95 ? -5.118 2.650 -4.454 1.00 90.56 95 ILE A CA 1
ATOM 727 C C . ILE A 1 95 ? -3.837 3.088 -3.756 1.00 90.56 95 ILE A C 1
ATOM 729 O O . ILE A 1 95 ? -3.876 3.925 -2.854 1.00 90.56 95 ILE A O 1
ATOM 733 N N . TYR A 1 96 ? -2.727 2.493 -4.177 1.00 87.19 96 TYR A N 1
ATOM 734 C CA . TYR A 1 96 ? -1.366 2.828 -3.785 1.00 87.19 96 TYR A CA 1
ATOM 735 C C . TYR A 1 96 ? -0.680 3.457 -4.993 1.00 87.19 96 TYR A C 1
ATOM 737 O O . TYR A 1 96 ? -0.583 2.822 -6.043 1.00 87.19 96 TYR A O 1
ATOM 745 N N . GLN A 1 97 ? -0.212 4.691 -4.861 1.00 86.19 97 GLN A N 1
ATOM 746 C CA . GLN A 1 97 ? 0.627 5.319 -5.872 1.00 86.19 97 GLN A CA 1
ATOM 747 C C . GLN A 1 97 ? 2.016 5.580 -5.312 1.00 86.19 97 GLN A C 1
ATOM 749 O O . GLN A 1 97 ? 2.164 6.065 -4.191 1.00 86.19 97 GLN A O 1
ATOM 754 N N . PHE A 1 98 ? 3.020 5.259 -6.119 1.00 83.19 98 PHE A N 1
ATOM 755 C CA . PHE A 1 98 ? 4.421 5.437 -5.785 1.00 83.19 98 PHE A CA 1
ATOM 756 C C . PHE A 1 98 ? 5.151 6.120 -6.927 1.00 83.19 98 PHE A C 1
ATOM 758 O O . PHE A 1 98 ? 5.105 5.648 -8.064 1.00 83.19 98 PHE A O 1
ATOM 765 N N . TYR A 1 99 ? 5.876 7.180 -6.593 1.00 82.44 99 TYR A N 1
ATOM 766 C CA . TYR A 1 99 ? 6.736 7.925 -7.502 1.00 82.44 99 TYR A CA 1
ATOM 767 C C . TYR A 1 99 ? 8.140 7.987 -6.905 1.00 82.44 99 TYR A C 1
ATOM 769 O O . TYR A 1 99 ? 8.324 8.395 -5.760 1.00 82.44 99 TYR A O 1
ATOM 777 N N . ASN A 1 100 ? 9.131 7.591 -7.691 1.00 71.44 100 ASN A N 1
ATOM 778 C CA . ASN A 1 100 ? 10.543 7.588 -7.353 1.00 71.44 100 ASN A CA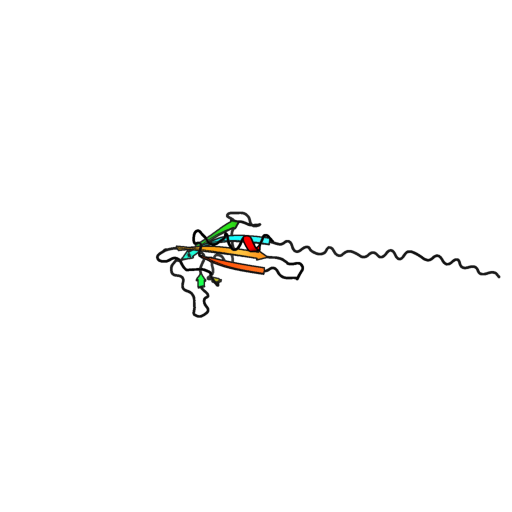 1
ATOM 779 C C . ASN A 1 100 ? 11.325 8.418 -8.371 1.00 71.44 100 ASN A C 1
ATOM 781 O O . ASN A 1 100 ? 11.195 8.208 -9.572 1.00 71.44 100 ASN A O 1
ATOM 785 N N . GLY A 1 101 ? 12.187 9.301 -7.873 1.00 64.31 101 GLY A N 1
ATOM 786 C CA . GLY A 1 101 ? 13.206 10.013 -8.643 1.00 64.31 101 GLY A CA 1
ATOM 787 C C . GLY A 1 101 ? 12.688 11.179 -9.476 1.00 64.31 101 GLY A C 1
ATOM 788 O O . GLY A 1 101 ? 11.533 11.215 -9.857 1.00 64.31 101 GLY A O 1
ATOM 789 N N . MET A 1 102 ? 13.510 12.160 -9.823 1.00 53.00 102 MET A N 1
ATOM 790 C CA . MET A 1 102 ? 14.020 13.171 -8.893 1.00 53.00 102 MET A CA 1
ATOM 791 C C . MET A 1 102 ? 13.863 14.524 -9.591 1.00 53.00 102 MET A C 1
ATOM 793 O O . MET A 1 102 ? 14.145 14.630 -10.786 1.00 53.00 102 MET A O 1
ATOM 797 N N . GLY A 1 103 ? 13.390 15.540 -8.877 1.00 47.53 103 GLY A N 1
ATOM 798 C CA . GLY A 1 103 ? 13.241 16.873 -9.432 1.00 47.53 103 GLY A CA 1
ATOM 799 C C . GLY A 1 103 ? 14.610 17.509 -9.645 1.00 47.53 103 GLY A C 1
ATOM 800 O O . GLY A 1 103 ? 15.602 17.124 -9.025 1.00 47.53 103 GLY A O 1
ATOM 801 N N . SER A 1 104 ? 14.676 18.513 -10.518 1.00 47.06 104 SER A N 1
ATOM 802 C CA . SER A 1 104 ? 15.877 19.335 -10.742 1.00 47.06 104 SER A CA 1
ATOM 803 C C . SER A 1 104 ? 16.235 20.235 -9.549 1.00 47.06 104 SER A C 1
ATOM 805 O O . SER A 1 104 ? 17.312 20.823 -9.515 1.00 47.06 104 SER A O 1
ATOM 807 N N . ASP A 1 105 ? 15.317 20.349 -8.593 1.00 54.38 105 ASP A N 1
ATOM 808 C CA . ASP A 1 105 ? 15.473 20.911 -7.249 1.00 54.38 105 ASP A CA 1
ATOM 809 C C . ASP A 1 105 ? 15.937 19.867 -6.210 1.00 54.38 105 ASP A C 1
ATOM 811 O O . ASP A 1 105 ? 16.248 20.217 -5.072 1.00 54.38 105 ASP A O 1
ATOM 815 N N . GLY A 1 106 ? 16.015 18.593 -6.601 1.00 46.41 106 GLY A N 1
ATOM 816 C CA . GLY A 1 106 ? 16.459 17.479 -5.773 1.00 46.41 106 GLY A CA 1
ATOM 817 C C . GLY A 1 106 ? 15.351 16.668 -5.092 1.00 46.41 106 GLY A C 1
ATOM 818 O O . GLY A 1 106 ? 15.688 15.811 -4.278 1.00 46.41 106 GLY A O 1
ATOM 819 N N . VAL A 1 107 ? 14.059 16.868 -5.387 1.00 47.28 107 VAL A N 1
ATOM 820 C CA . VAL A 1 107 ? 12.968 16.145 -4.695 1.00 47.28 107 VAL A CA 1
ATOM 821 C C . VAL A 1 107 ? 12.103 15.356 -5.674 1.00 47.28 107 VAL A C 1
ATOM 823 O O . VAL A 1 107 ? 11.443 15.943 -6.515 1.00 47.28 107 VAL A O 1
ATOM 826 N N . VAL A 1 108 ? 12.052 14.028 -5.539 1.00 51.19 108 VAL A N 1
ATOM 827 C CA . VAL A 1 108 ? 10.853 13.219 -5.852 1.00 51.19 108 VAL A CA 1
ATOM 828 C C . VAL A 1 108 ? 10.897 12.001 -4.964 1.00 51.19 108 VAL A C 1
ATOM 830 O O . VAL A 1 108 ? 11.827 11.215 -5.102 1.00 51.19 108 VAL A O 1
ATOM 833 N N . ASN A 1 109 ? 9.889 11.872 -4.107 1.00 59.84 109 ASN A N 1
ATOM 834 C CA . ASN A 1 109 ? 9.476 10.653 -3.423 1.00 59.84 109 ASN A CA 1
ATOM 835 C C . ASN A 1 109 ? 8.064 10.923 -2.894 1.00 59.84 109 ASN A C 1
ATOM 837 O O . ASN A 1 109 ? 7.914 11.650 -1.911 1.00 59.84 109 ASN A O 1
ATOM 841 N N . GLU A 1 110 ? 7.040 10.382 -3.548 1.00 71.38 110 GLU A N 1
ATOM 842 C CA . GLU A 1 110 ? 5.666 10.459 -3.046 1.00 71.38 110 GLU A CA 1
ATOM 843 C C . GLU A 1 110 ? 5.065 9.058 -2.998 1.00 71.38 110 GLU A C 1
ATOM 845 O O . GLU A 1 110 ? 5.079 8.314 -3.981 1.00 71.38 110 GLU A O 1
ATOM 850 N N . GLU A 1 111 ? 4.564 8.709 -1.817 1.00 80.75 111 GLU A N 1
ATOM 851 C CA . GLU A 1 111 ? 3.785 7.511 -1.557 1.00 80.75 111 GLU A CA 1
ATOM 852 C C . GLU A 1 111 ? 2.425 7.949 -1.017 1.00 80.75 111 GLU A C 1
ATOM 854 O O . GLU A 1 111 ? 2.341 8.573 0.043 1.00 80.75 111 GLU A O 1
ATOM 859 N N . ALA A 1 112 ? 1.367 7.612 -1.749 1.00 85.81 112 ALA A N 1
ATOM 860 C CA . ALA A 1 112 ? 0.006 8.006 -1.419 1.00 85.81 112 ALA A CA 1
ATOM 861 C C . ALA A 1 112 ? -0.928 6.795 -1.401 1.00 85.81 112 ALA A C 1
ATOM 863 O O . ALA A 1 112 ? -0.862 5.919 -2.269 1.00 85.81 112 ALA A O 1
ATOM 864 N N . TRP A 1 113 ? -1.828 6.777 -0.416 1.00 89.50 113 TRP A N 1
ATOM 865 C CA . TRP A 1 113 ? -2.845 5.746 -0.254 1.00 89.50 113 TRP A C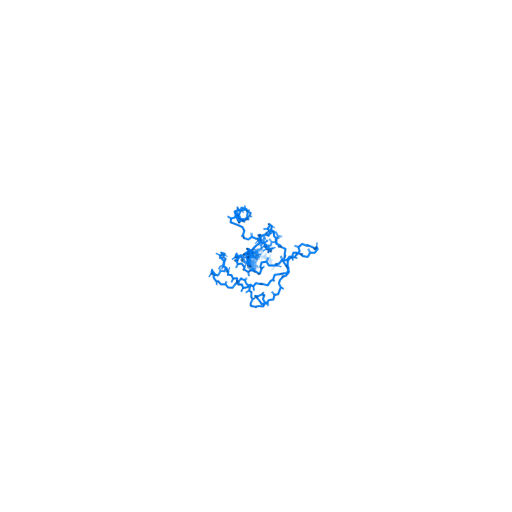A 1
ATOM 866 C C . TRP A 1 113 ? -4.228 6.375 -0.178 1.00 89.50 113 TRP A C 1
ATOM 868 O O . TRP A 1 113 ? -4.455 7.302 0.599 1.00 89.50 113 TRP A O 1
ATOM 878 N N . ALA A 1 114 ? -5.177 5.825 -0.926 1.00 89.88 114 ALA A N 1
ATOM 879 C CA . ALA A 1 114 ? -6.563 6.274 -0.897 1.00 89.88 114 ALA A CA 1
ATOM 880 C C . ALA A 1 114 ? -7.532 5.094 -0.931 1.00 89.88 114 ALA A C 1
ATOM 882 O O . ALA A 1 114 ? -7.238 4.045 -1.504 1.00 89.88 114 ALA A O 1
ATOM 883 N N . PHE A 1 115 ? -8.715 5.273 -0.346 1.00 88.62 115 PHE A N 1
ATOM 884 C CA . PHE A 1 115 ? -9.816 4.339 -0.572 1.00 88.62 115 PHE A CA 1
ATOM 885 C C . PHE A 1 115 ? -10.292 4.422 -2.026 1.00 88.62 115 PHE A C 1
ATOM 887 O O . PHE A 1 115 ? -10.583 5.510 -2.525 1.00 88.62 115 PHE A O 1
ATOM 894 N N . ASP A 1 116 ? -10.423 3.266 -2.679 1.00 84.38 116 ASP A N 1
ATOM 895 C CA . ASP A 1 116 ? -10.992 3.141 -4.022 1.00 84.38 116 ASP A CA 1
ATOM 896 C C . ASP A 1 116 ? -12.517 3.343 -3.943 1.00 84.38 116 ASP A C 1
ATOM 898 O O . ASP A 1 116 ? -13.301 2.399 -3.832 1.00 84.38 116 ASP A O 1
ATOM 902 N N . ASN A 1 117 ? -12.946 4.605 -3.878 1.00 67.69 117 ASN A N 1
ATOM 903 C CA . ASN A 1 117 ? -14.292 4.989 -4.291 1.00 67.69 117 ASN A CA 1
ATOM 904 C C . ASN A 1 117 ? -14.208 5.370 -5.776 1.00 67.69 117 ASN A C 1
ATOM 906 O O . ASN A 1 117 ? -13.208 5.969 -6.169 1.00 67.69 117 ASN A O 1
ATOM 910 N N . GLU A 1 118 ? -15.235 5.055 -6.573 1.00 49.69 118 GLU A N 1
ATOM 911 C CA . GLU A 1 118 ? -15.332 5.229 -8.043 1.00 49.69 118 GLU A CA 1
ATOM 912 C C . GLU A 1 118 ? -15.080 6.668 -8.585 1.00 49.69 118 GLU A C 1
ATOM 914 O O . GLU A 1 118 ? -15.409 6.976 -9.725 1.00 49.69 118 GLU A O 1
ATOM 919 N N . THR A 1 119 ? -14.478 7.574 -7.809 1.00 48.62 119 THR A N 1
ATOM 920 C CA . THR A 1 119 ? -14.300 9.000 -8.111 1.00 48.62 119 THR A CA 1
ATOM 921 C C . THR A 1 119 ? -12.940 9.610 -7.724 1.00 48.62 119 THR A C 1
ATOM 923 O O . THR A 1 119 ? -12.789 10.828 -7.828 1.00 48.62 119 THR A O 1
ATOM 926 N N . THR A 1 120 ? -11.929 8.854 -7.267 1.00 47.00 120 THR A N 1
ATOM 927 C CA . THR A 1 120 ? -10.807 9.501 -6.533 1.00 47.00 120 THR A CA 1
ATOM 928 C C . THR A 1 120 ? -9.549 9.879 -7.337 1.00 47.00 120 THR A C 1
ATOM 930 O O . THR A 1 120 ? -8.870 10.824 -6.941 1.00 47.00 120 THR A O 1
ATOM 933 N N . PHE A 1 121 ? -9.244 9.293 -8.501 1.00 46.97 121 PHE A N 1
ATOM 934 C CA . PHE A 1 121 ? -7.943 9.570 -9.159 1.00 46.97 121 PHE A CA 1
ATOM 935 C C . PHE A 1 121 ? -7.901 10.689 -10.207 1.00 46.97 121 PHE A C 1
ATOM 937 O O . PHE A 1 121 ? -6.813 11.134 -10.576 1.00 46.97 121 PHE A O 1
ATOM 944 N N . GLU A 1 122 ? -9.047 11.248 -10.606 1.00 45.03 122 GLU A N 1
ATOM 945 C CA . GLU A 1 122 ? -9.080 12.422 -11.500 1.00 45.03 122 GLU A CA 1
ATOM 946 C C . GLU A 1 122 ? -8.375 13.651 -10.886 1.00 45.03 122 GLU A C 1
ATOM 948 O O . GLU A 1 122 ? -7.851 14.500 -11.608 1.00 45.03 122 GLU A O 1
ATOM 953 N N . LYS A 1 123 ? -8.302 13.749 -9.548 1.00 39.84 123 LYS A N 1
ATOM 954 C CA . LYS A 1 123 ? -7.643 14.876 -8.865 1.00 39.84 123 LYS A CA 1
ATOM 955 C C . LYS A 1 123 ? -6.122 14.748 -8.766 1.00 39.84 123 LYS A C 1
ATOM 957 O O . LYS A 1 123 ? -5.464 15.782 -8.809 1.00 39.84 123 LYS A O 1
ATOM 962 N N . VAL A 1 124 ? -5.563 13.538 -8.673 1.00 37.41 124 VAL A N 1
ATOM 963 C CA . VAL A 1 124 ? -4.104 13.336 -8.525 1.00 37.41 124 VAL A CA 1
ATOM 964 C C . VAL A 1 124 ? -3.394 13.425 -9.880 1.00 37.41 124 VAL A C 1
ATOM 966 O O . VAL A 1 124 ? -2.363 14.086 -9.985 1.00 37.41 124 VAL A O 1
ATOM 969 N N . LYS A 1 125 ? -4.007 12.914 -10.964 1.00 36.50 125 LYS A N 1
ATOM 970 C CA . LYS A 1 125 ? -3.482 13.074 -12.339 1.00 36.50 125 LYS A CA 1
ATOM 971 C C . LYS A 1 125 ? -3.230 14.536 -12.727 1.00 36.50 125 LYS A C 1
ATOM 973 O O . LYS A 1 125 ? -2.308 14.818 -13.486 1.00 36.50 125 LYS A O 1
ATOM 978 N N . LYS A 1 126 ? -4.012 15.474 -12.183 1.00 35.78 126 LYS A N 1
ATOM 979 C CA . LYS A 1 126 ? -3.906 16.908 -12.492 1.00 35.78 126 LYS A CA 1
ATOM 980 C C . LYS A 1 126 ? -2.659 17.590 -11.908 1.00 35.78 126 LYS A C 1
ATOM 982 O O . LYS A 1 126 ? -2.335 18.686 -12.349 1.00 35.78 126 LYS A O 1
ATOM 987 N N . TRP A 1 127 ? -1.975 16.959 -10.951 1.00 33.94 127 TRP A N 1
ATOM 988 C CA . TRP A 1 127 ? -0.739 17.468 -10.336 1.00 33.94 127 TRP A CA 1
ATOM 989 C C . TRP A 1 127 ? 0.542 16.893 -10.952 1.00 33.94 127 TRP A C 1
ATOM 991 O O . TRP A 1 127 ? 1.619 17.420 -10.709 1.00 33.94 127 TRP A O 1
ATOM 1001 N N . LEU A 1 128 ? 0.426 15.841 -11.767 1.00 33.53 128 LEU A N 1
ATOM 1002 C CA . LEU A 1 128 ? 1.562 15.131 -12.374 1.00 33.53 128 LEU A CA 1
ATOM 1003 C C . LEU A 1 128 ? 1.787 15.502 -13.844 1.00 33.53 128 LEU A C 1
ATOM 1005 O O . LEU A 1 128 ? 2.801 15.139 -14.433 1.00 33.53 128 LEU A O 1
ATOM 1009 N N . VAL A 1 129 ? 0.831 16.221 -14.437 1.00 33.41 129 VAL A N 1
ATOM 1010 C CA . VAL A 1 129 ? 0.925 16.796 -15.780 1.00 33.41 129 VAL A CA 1
ATOM 1011 C C . VAL A 1 129 ? 0.875 18.318 -15.639 1.00 33.41 129 VAL A C 1
ATOM 1013 O O . VAL A 1 129 ? -0.154 18.942 -15.899 1.00 33.41 129 VAL A O 1
ATOM 1016 N N . GLN A 1 130 ? 1.970 18.909 -15.164 1.00 32.31 130 GLN A N 1
ATOM 1017 C CA . GLN A 1 130 ? 2.270 20.330 -15.352 1.00 32.31 130 GLN A CA 1
ATOM 1018 C C . GLN A 1 130 ? 3.662 20.479 -15.951 1.00 32.31 130 GLN A C 1
ATOM 1020 O O . GLN A 1 130 ? 4.582 19.789 -15.463 1.00 32.31 130 GLN A O 1
#

Radius of gyration: 26.15 Å; chains: 1; bounding box: 95×48×48 Å

Secondary structure (DSSP, 8-state):
--------------------------EEEEEEEEEETT--B-TTSEEEE--SEEEEEEESSPTTS-SS-HHHHTS-EEEEEESPPPSS-SEEEEEEEEEES--TTS--EEEEEEE--TTSTHHHHHHH--